Protein AF-A0A1F9LA03-F1 (afdb_monomer)

Nearest PDB structures (foldseek):
  3f7n-assembly2_B  TM=8.886E-01  e=5.792E-11  Escherichia coli K-12
  3ffx-assembly2_B  TM=8.625E-01  e=1.103E-10  Escherichia coli K-12
  3olw-assembly2_B  TM=8.900E-01  e=3.293E-10  Escherichia coli K-12
  2fmk-assembly1_A  TM=8.633E-01  e=2.715E-10  Salmonella enterica subsp. enterica serovar Typhimurium str. LT2
  8wiw-assembly1_h  TM=8.864E-01  e=5.878E-10  Salmonella enterica subsp. enterica serovar Typhimurium str. LT2

Foldseek 3Di:
DDDAAEEEEAAQDPVVVVLQCLLQVPPVRYDYDYDQALVVVVVCCVPVVGQEYEAEQDGPPHGRLNSLCCVCPVVVDPRHAYEYEYQDPDPVVVVSSVVSPHQYYHHPPDDSPCVVVVRVVSSVVSVVVD

Solvent-accessible surface area (backbone atoms only — not comparable to full-atom values): 7096 Å² total; per-residue (Å²): 130,80,83,54,49,30,36,36,36,27,48,57,54,67,69,60,47,51,46,49,50,64,29,54,58,55,68,78,57,33,44,79,47,83,30,51,25,24,62,55,39,56,54,45,44,73,76,66,60,38,54,29,37,41,31,25,44,86,34,61,101,35,29,27,60,62,34,50,48,41,41,42,69,71,68,56,56,79,81,56,34,36,28,41,42,30,72,80,78,54,64,66,60,54,50,54,48,48,76,65,66,46,57,44,76,43,60,54,88,70,56,42,91,51,44,46,62,53,53,53,48,31,44,57,53,52,69,72,76,109

Mean predicted aligned error: 2.99 Å

Structure (mmCIF, N/CA/C/O backbone):
data_AF-A0A1F9LA03-F1
#
_entry.id   AF-A0A1F9LA03-F1
#
loop_
_atom_site.group_PDB
_atom_site.id
_atom_site.type_symbol
_atom_site.label_atom_id
_atom_site.label_alt_id
_atom_site.label_comp_id
_atom_site.label_asym_id
_atom_site.label_entity_id
_atom_site.label_seq_id
_atom_site.pdbx_PDB_ins_code
_atom_site.Cartn_x
_atom_site.Cartn_y
_atom_site.Cartn_z
_atom_site.occupancy
_atom_site.B_iso_or_equiv
_atom_site.auth_seq_id
_atom_site.auth_comp_id
_atom_site.auth_asym_id
_atom_site.auth_atom_id
_atom_site.pdbx_PDB_model_num
ATOM 1 N N . MET A 1 1 ? -23.640 9.983 11.490 1.00 47.69 1 MET A N 1
ATOM 2 C CA . MET A 1 1 ? -23.107 9.283 10.301 1.00 47.69 1 MET A CA 1
ATOM 3 C C . MET A 1 1 ? -21.705 8.834 10.665 1.00 47.69 1 MET A C 1
ATOM 5 O O . MET A 1 1 ? -21.000 9.634 11.266 1.00 47.69 1 MET A O 1
ATOM 9 N N . ALA A 1 2 ? -21.349 7.568 10.444 1.00 65.50 2 ALA A N 1
ATOM 10 C CA . ALA A 1 2 ? -19.975 7.122 10.679 1.00 65.50 2 ALA A CA 1
ATOM 11 C C . ALA A 1 2 ? -19.039 7.832 9.687 1.00 65.50 2 ALA A C 1
ATOM 13 O O . ALA A 1 2 ? -19.449 8.112 8.560 1.00 65.50 2 ALA A O 1
ATOM 14 N N . GLU A 1 3 ? -17.827 8.174 10.116 1.00 84.81 3 GLU A N 1
ATOM 15 C CA . GLU A 1 3 ? -16.830 8.789 9.238 1.00 84.81 3 GLU A CA 1
ATOM 16 C C . GLU A 1 3 ? -16.365 7.768 8.185 1.00 84.81 3 GLU A C 1
ATOM 18 O O . GLU A 1 3 ? -16.170 6.591 8.505 1.00 84.81 3 GLU A O 1
ATOM 23 N N . LYS A 1 4 ? -16.250 8.202 6.923 1.00 94.50 4 LYS A N 1
ATOM 24 C CA . LYS A 1 4 ? -15.799 7.344 5.818 1.00 94.50 4 LYS A CA 1
ATOM 25 C C . LYS A 1 4 ? -14.325 7.018 5.993 1.00 94.50 4 LYS A C 1
ATOM 27 O O . LYS A 1 4 ? -13.544 7.884 6.374 1.00 94.50 4 LYS A O 1
ATOM 32 N N . LEU A 1 5 ? -13.939 5.801 5.632 1.00 96.62 5 LEU A N 1
ATOM 33 C CA . LEU A 1 5 ? -12.542 5.394 5.661 1.00 96.62 5 LEU A CA 1
ATOM 34 C C . LEU A 1 5 ? -11.817 5.956 4.434 1.00 96.62 5 LEU A C 1
ATOM 36 O O . LEU A 1 5 ? -12.178 5.638 3.295 1.00 96.62 5 LEU A O 1
ATOM 40 N N . LYS 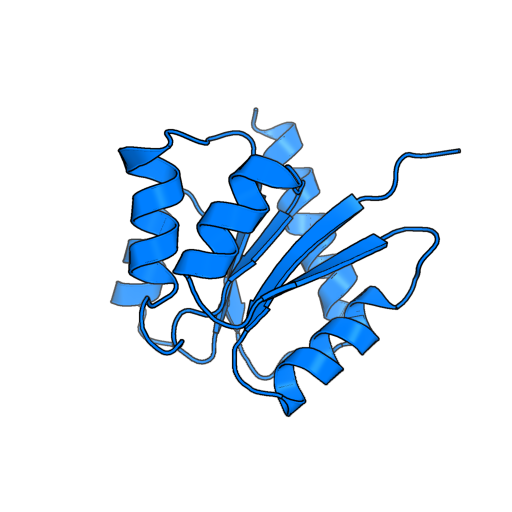A 1 6 ? -10.793 6.781 4.661 1.00 98.06 6 LYS A N 1
ATOM 41 C CA . LYS A 1 6 ? -10.003 7.406 3.597 1.00 98.06 6 LYS A CA 1
ATOM 42 C C . LYS A 1 6 ? -8.902 6.468 3.127 1.00 98.06 6 LYS A C 1
ATOM 44 O O . LYS A 1 6 ? -8.001 6.114 3.890 1.00 98.06 6 LYS A O 1
ATOM 49 N N . ILE A 1 7 ? -8.956 6.083 1.856 1.00 98.38 7 ILE A N 1
ATOM 50 C CA . ILE A 1 7 ? -8.011 5.150 1.242 1.00 98.38 7 ILE A CA 1
ATOM 51 C C . ILE A 1 7 ? -7.238 5.860 0.131 1.00 98.38 7 ILE A C 1
ATOM 53 O O . ILE A 1 7 ? -7.793 6.233 -0.903 1.00 98.38 7 ILE A O 1
ATOM 57 N N . LEU A 1 8 ? -5.937 6.040 0.341 1.00 98.62 8 LEU A N 1
ATOM 58 C CA . LEU A 1 8 ? -5.009 6.495 -0.688 1.00 98.62 8 LEU A CA 1
ATOM 59 C C . LEU A 1 8 ? -4.488 5.276 -1.446 1.00 98.62 8 LEU A C 1
ATOM 61 O O . LEU A 1 8 ? -3.986 4.339 -0.834 1.00 98.62 8 LEU A O 1
ATOM 65 N N . ILE A 1 9 ? -4.602 5.289 -2.768 1.00 98.44 9 ILE A N 1
ATOM 66 C CA . ILE A 1 9 ? -4.208 4.187 -3.645 1.00 98.44 9 ILE A CA 1
ATOM 67 C C . ILE A 1 9 ? -3.108 4.698 -4.570 1.00 98.44 9 ILE A C 1
ATOM 69 O O . ILE A 1 9 ? -3.357 5.589 -5.382 1.00 98.44 9 ILE A O 1
ATOM 73 N N . ALA A 1 10 ? -1.903 4.157 -4.418 1.00 97.88 10 ALA A N 1
ATOM 74 C CA . ALA A 1 10 ? -0.748 4.459 -5.253 1.00 97.88 10 ALA A CA 1
ATOM 75 C C . ALA A 1 10 ? -0.517 3.304 -6.233 1.00 97.88 10 ALA A C 1
ATOM 77 O O . ALA A 1 10 ? -0.101 2.219 -5.827 1.00 97.88 10 ALA A O 1
ATOM 78 N N . GLU A 1 11 ? -0.877 3.542 -7.492 1.00 96.69 11 GLU A N 1
ATOM 79 C CA . GLU A 1 11 ? -0.908 2.560 -8.575 1.00 96.69 11 GLU A CA 1
ATOM 80 C C . GLU A 1 11 ? -0.797 3.297 -9.914 1.00 96.69 11 GLU A C 1
ATOM 82 O O . GLU A 1 11 ? -1.620 4.172 -10.191 1.00 96.69 11 GLU A O 1
ATOM 87 N N . ASP A 1 12 ? 0.169 2.946 -10.761 1.00 95.44 12 ASP A N 1
ATOM 88 C CA . ASP A 1 12 ? 0.342 3.550 -12.088 1.00 95.44 12 ASP A CA 1
ATOM 89 C C . ASP A 1 12 ? -0.439 2.819 -13.189 1.00 95.44 12 ASP A C 1
ATOM 91 O O . ASP A 1 12 ? -0.866 3.442 -14.166 1.00 95.44 12 ASP A O 1
ATOM 95 N N . GLU A 1 13 ? -0.685 1.518 -13.026 1.00 95.62 13 GLU A N 1
ATOM 96 C CA . GLU A 1 13 ? -1.317 0.693 -14.050 1.00 95.62 13 GLU A CA 1
ATOM 97 C C . GLU A 1 13 ? -2.841 0.918 -14.100 1.00 95.62 13 GLU A C 1
ATOM 99 O O . 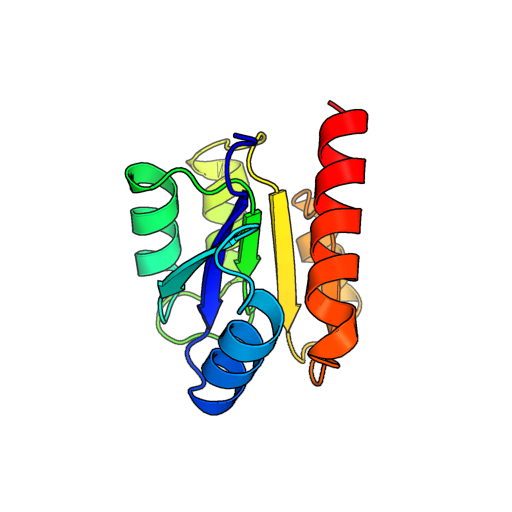GLU A 1 13 ? -3.585 0.704 -13.137 1.00 95.62 13 GLU A O 1
ATOM 104 N N . ALA A 1 14 ? -3.333 1.378 -15.254 1.00 94.06 14 ALA A N 1
ATOM 105 C CA . ALA A 1 14 ? -4.707 1.851 -15.417 1.00 94.06 14 ALA A CA 1
ATOM 106 C C . ALA A 1 14 ? -5.772 0.775 -15.142 1.00 94.06 14 ALA A C 1
ATOM 108 O O . ALA A 1 14 ? -6.804 1.084 -14.537 1.00 94.06 14 ALA A O 1
ATOM 109 N N . VAL A 1 15 ? -5.542 -0.475 -15.554 1.00 94.75 15 VAL A N 1
ATOM 110 C CA . VAL A 1 15 ? -6.478 -1.585 -15.330 1.00 94.75 15 VAL A CA 1
ATOM 111 C C . VAL A 1 15 ? -6.584 -1.881 -13.836 1.00 94.75 15 VAL A C 1
ATOM 113 O O . VAL A 1 15 ? -7.685 -1.978 -13.293 1.00 94.75 15 VAL A O 1
ATOM 116 N N . THR A 1 16 ? -5.461 -1.942 -13.129 1.00 95.00 16 THR A N 1
ATOM 117 C CA . THR A 1 16 ? -5.418 -2.200 -11.690 1.00 95.00 16 THR A CA 1
ATOM 118 C C . THR A 1 16 ? -6.070 -1.065 -10.900 1.00 95.00 16 THR A C 1
ATOM 120 O O . THR A 1 16 ? -6.844 -1.329 -9.975 1.00 95.00 16 THR A O 1
ATOM 123 N N . ARG A 1 17 ? -5.879 0.196 -11.311 1.00 94.69 17 ARG A N 1
ATOM 124 C CA . ARG A 1 17 ? -6.609 1.344 -10.742 1.00 94.69 17 ARG A CA 1
ATOM 125 C C . ARG A 1 17 ? -8.123 1.184 -10.859 1.00 94.69 17 ARG A C 1
ATOM 127 O O . ARG A 1 17 ? -8.835 1.435 -9.886 1.00 94.69 17 ARG A O 1
ATOM 134 N N . GLN A 1 18 ? -8.622 0.742 -12.014 1.00 95.69 18 GLN A N 1
ATOM 135 C CA . GLN A 1 18 ? -10.053 0.480 -12.200 1.00 95.69 18 GLN A CA 1
ATOM 136 C C . GLN A 1 18 ? -10.542 -0.647 -11.284 1.00 95.69 18 GLN A C 1
ATOM 138 O O . GLN A 1 18 ? -11.602 -0.526 -10.670 1.00 95.69 18 GLN A O 1
ATOM 143 N N . LEU A 1 19 ? -9.761 -1.720 -11.124 1.00 96.75 19 LEU A N 1
ATOM 144 C CA . LEU A 1 19 ? -10.099 -2.806 -10.199 1.00 96.75 19 LEU A CA 1
ATOM 145 C C . LEU A 1 19 ? -10.180 -2.320 -8.748 1.00 96.75 19 LEU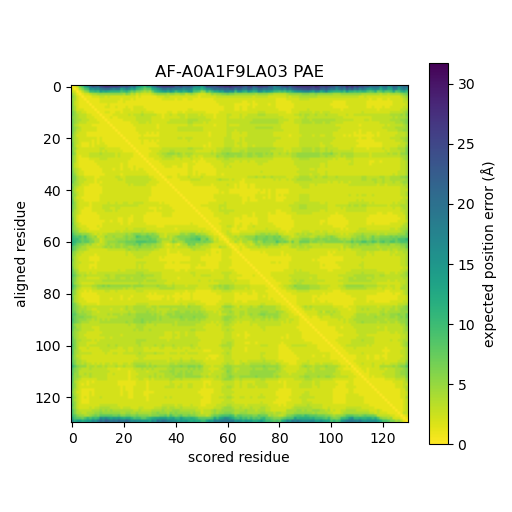 A C 1
ATOM 147 O O . LEU A 1 19 ? -11.094 -2.715 -8.021 1.00 96.75 19 LEU A O 1
ATOM 151 N N . PHE A 1 20 ? -9.277 -1.433 -8.330 1.00 97.06 20 PHE A N 1
ATOM 152 C CA . PHE A 1 20 ? -9.353 -0.793 -7.020 1.00 97.06 20 PHE A CA 1
ATOM 153 C C . PHE A 1 20 ? -10.608 0.071 -6.863 1.00 97.06 20 PHE A C 1
ATOM 155 O O . PHE A 1 20 ? -11.296 -0.043 -5.850 1.00 97.06 20 PHE A O 1
ATOM 162 N N . GLN A 1 21 ? -10.957 0.882 -7.864 1.00 96.06 21 GLN A N 1
ATOM 163 C CA . GLN A 1 21 ? -12.189 1.678 -7.834 1.00 96.06 21 GLN A CA 1
ATOM 164 C C . GLN A 1 21 ? -13.437 0.796 -7.704 1.00 96.06 21 GLN A C 1
ATOM 166 O O . GLN A 1 21 ? -14.323 1.108 -6.915 1.00 96.06 21 GLN A O 1
ATOM 171 N N . ILE A 1 22 ? -13.483 -0.340 -8.407 1.00 97.38 22 ILE A N 1
ATOM 172 C CA . ILE A 1 22 ? -14.576 -1.317 -8.285 1.00 97.38 22 ILE A CA 1
ATOM 173 C C . ILE A 1 22 ? -14.604 -1.936 -6.880 1.00 97.38 22 ILE A C 1
ATOM 175 O O . ILE A 1 22 ? -15.677 -2.124 -6.305 1.00 97.38 22 ILE A O 1
ATOM 179 N N . ALA A 1 23 ? -13.443 -2.263 -6.312 1.00 97.62 23 ALA A N 1
ATOM 180 C CA . ALA A 1 23 ? -13.361 -2.846 -4.975 1.00 97.62 23 ALA A CA 1
ATOM 181 C C . ALA A 1 23 ? -13.851 -1.890 -3.874 1.00 97.62 23 ALA A C 1
ATOM 183 O O . ALA A 1 23 ? -14.454 -2.346 -2.906 1.00 97.62 23 ALA A O 1
ATOM 184 N N . PHE A 1 24 ? -13.625 -0.584 -4.031 1.00 97.44 24 PHE A N 1
ATOM 185 C CA . PHE A 1 24 ? -13.964 0.455 -3.049 1.00 97.44 24 PHE A CA 1
ATOM 186 C C . PHE A 1 24 ? -15.092 1.388 -3.519 1.00 97.44 24 PHE A C 1
ATOM 188 O O . PHE A 1 24 ? -15.139 2.552 -3.136 1.00 97.44 24 PHE A O 1
ATOM 195 N N . GLN A 1 25 ? -16.011 0.878 -4.343 1.00 96.56 25 GLN A N 1
ATOM 196 C CA . GLN A 1 25 ? -17.087 1.669 -4.956 1.00 96.56 25 GLN A CA 1
ATOM 197 C C . GLN A 1 25 ? -18.172 2.146 -3.973 1.00 96.56 25 GLN A C 1
ATOM 199 O O . GLN A 1 25 ? -18.965 3.022 -4.317 1.00 96.56 25 GLN A O 1
ATOM 204 N N . ASP A 1 26 ? -18.239 1.562 -2.772 1.00 95.81 26 ASP A N 1
ATOM 205 C CA . ASP A 1 26 ? -19.198 1.962 -1.742 1.00 95.81 26 ASP A CA 1
ATOM 206 C C . ASP A 1 26 ? -18.802 3.320 -1.146 1.00 95.81 26 ASP A C 1
ATOM 208 O O . ASP A 1 26 ? -18.025 3.417 -0.193 1.00 95.81 26 ASP A O 1
ATOM 212 N N . GLY A 1 27 ? -19.351 4.378 -1.740 1.00 93.44 27 GLY A N 1
ATOM 213 C CA . GLY A 1 27 ? -19.099 5.755 -1.342 1.00 93.44 27 GLY A CA 1
ATOM 214 C C . GLY A 1 27 ? -19.712 6.149 0.001 1.00 93.44 27 GLY A C 1
ATOM 215 O O . GLY A 1 27 ? -19.437 7.258 0.456 1.00 93.44 27 GLY A O 1
ATOM 216 N N . GLU A 1 28 ? -20.529 5.311 0.646 1.00 94.44 28 GLU A N 1
ATOM 217 C CA . GLU A 1 28 ? -20.976 5.547 2.026 1.00 94.44 28 GLU A CA 1
ATOM 218 C C . GLU A 1 28 ? -19.925 5.081 3.039 1.00 94.44 28 GLU A C 1
ATOM 220 O O . GLU A 1 28 ? -19.833 5.652 4.126 1.00 94.44 28 GLU A O 1
ATOM 225 N N . LEU A 1 29 ? -19.102 4.094 2.669 1.00 95.81 29 LEU A N 1
ATOM 226 C CA . LEU A 1 29 ? -18.054 3.525 3.519 1.00 95.81 29 LEU A CA 1
ATOM 227 C C . LEU A 1 29 ? -16.659 4.079 3.224 1.00 95.81 29 LEU A C 1
ATOM 229 O O . LEU A 1 29 ? -15.849 4.205 4.146 1.00 95.81 29 LEU A O 1
ATOM 233 N N . PHE A 1 30 ? -16.368 4.388 1.961 1.00 97.69 30 PHE A N 1
ATOM 234 C CA . PHE A 1 30 ? -15.023 4.720 1.503 1.00 97.69 30 PHE A CA 1
ATOM 235 C C . PHE A 1 30 ? -14.966 6.089 0.831 1.00 97.69 30 PHE A C 1
ATOM 237 O O . PHE A 1 30 ? -15.843 6.484 0.064 1.00 97.69 30 PHE A O 1
ATOM 244 N N . GLU A 1 31 ? -13.875 6.800 1.088 1.00 97.75 31 GLU A N 1
ATOM 245 C CA . GLU A 1 31 ? -13.430 7.926 0.275 1.00 97.75 31 GLU A CA 1
ATOM 246 C C . GLU A 1 31 ? -12.069 7.534 -0.302 1.00 97.75 31 GLU A C 1
ATOM 248 O O . GLU A 1 31 ? -11.151 7.221 0.453 1.00 97.75 31 GLU A O 1
ATOM 253 N N . THR A 1 32 ? -11.929 7.483 -1.628 1.00 97.81 32 THR A N 1
ATOM 254 C CA . THR A 1 32 ? -10.690 7.016 -2.269 1.00 97.81 32 THR A CA 1
ATOM 255 C C . THR A 1 32 ? -9.989 8.129 -3.028 1.00 97.81 32 THR A C 1
ATOM 257 O O . THR A 1 32 ? -10.633 8.857 -3.786 1.00 97.81 32 THR A O 1
ATOM 260 N N . LYS A 1 33 ? -8.661 8.188 -2.929 1.00 98.19 33 LYS A N 1
ATOM 261 C CA . LYS A 1 33 ? -7.815 9.049 -3.762 1.00 98.19 33 LYS A CA 1
ATOM 262 C C . LYS A 1 33 ? -6.784 8.199 -4.491 1.00 98.19 33 LYS A C 1
ATOM 264 O O . LYS A 1 33 ? -6.115 7.393 -3.857 1.00 98.19 33 LYS A O 1
ATOM 269 N N . LEU A 1 34 ? -6.655 8.379 -5.805 1.00 98.00 34 LEU A N 1
ATOM 270 C CA . LEU A 1 34 ? -5.673 7.662 -6.621 1.00 98.00 34 LEU A CA 1
ATOM 271 C C . LEU A 1 34 ? -4.504 8.576 -6.988 1.00 98.00 34 LEU A C 1
ATOM 273 O O . LEU A 1 34 ? -4.715 9.735 -7.345 1.00 98.00 34 LEU A O 1
ATOM 277 N N . VAL A 1 35 ? -3.297 8.027 -6.930 1.00 97.50 35 VAL A N 1
ATOM 278 C CA . VAL A 1 35 ? -2.040 8.643 -7.368 1.00 97.50 35 VAL A CA 1
ATOM 279 C C . VAL A 1 35 ? -1.226 7.617 -8.152 1.00 97.50 35 VAL A C 1
ATOM 281 O O . VAL A 1 35 ? -1.425 6.418 -7.972 1.00 97.50 35 VAL A O 1
ATOM 284 N N . ASN A 1 36 ? -0.324 8.079 -9.017 1.00 95.56 36 ASN A N 1
ATOM 285 C CA . ASN A 1 36 ? 0.357 7.202 -9.978 1.00 95.56 36 ASN A CA 1
ATOM 286 C C . ASN A 1 36 ? 1.812 6.878 -9.606 1.00 95.56 36 ASN A C 1
ATOM 288 O O . ASN A 1 36 ? 2.483 6.178 -10.351 1.00 95.56 36 ASN A O 1
ATOM 292 N N . ASP A 1 37 ? 2.338 7.433 -8.517 1.00 94.88 37 ASP A N 1
ATOM 293 C CA . ASP A 1 37 ? 3.714 7.190 -8.091 1.00 94.88 37 ASP A CA 1
ATOM 294 C C . ASP A 1 37 ? 3.897 7.473 -6.595 1.00 94.88 37 ASP A C 1
ATOM 296 O O . ASP A 1 37 ? 3.012 8.000 -5.903 1.00 94.88 37 ASP A O 1
ATOM 300 N N . GLY A 1 38 ? 5.082 7.120 -6.103 1.00 95.69 38 GLY A N 1
ATOM 301 C CA . GLY A 1 38 ? 5.472 7.301 -4.718 1.00 95.69 38 GLY A CA 1
ATOM 302 C C . GLY A 1 38 ? 5.560 8.753 -4.249 1.00 95.69 38 GLY A C 1
ATOM 303 O O . GLY A 1 38 ? 5.238 9.039 -3.096 1.00 95.69 38 GLY A O 1
ATOM 304 N N . GLU A 1 39 ? 5.960 9.692 -5.106 1.00 96.69 39 GLU A N 1
ATOM 305 C CA . GLU A 1 39 ? 6.102 11.103 -4.728 1.00 96.69 39 GLU A CA 1
ATOM 306 C C . GLU A 1 39 ? 4.731 11.741 -4.502 1.00 96.69 39 GLU A C 1
ATOM 308 O O . GLU A 1 39 ? 4.482 12.367 -3.465 1.00 96.69 39 GLU A O 1
ATOM 313 N N . GLN A 1 40 ? 3.802 11.503 -5.428 1.00 97.50 40 GLN A N 1
ATOM 314 C CA . GLN A 1 40 ? 2.410 11.916 -5.297 1.00 97.50 40 GLN A CA 1
ATOM 315 C C . GLN A 1 40 ? 1.754 11.275 -4.072 1.00 97.50 40 GLN A C 1
ATOM 317 O O . GLN A 1 40 ? 0.978 11.939 -3.378 1.00 97.50 40 GLN A O 1
ATOM 322 N N . ALA A 1 41 ? 2.091 10.020 -3.756 1.00 97.88 41 ALA A N 1
ATOM 323 C CA . ALA A 1 41 ? 1.608 9.360 -2.548 1.00 97.88 41 ALA A CA 1
ATOM 324 C C . ALA A 1 41 ? 2.095 10.056 -1.270 1.00 97.88 41 ALA A C 1
ATOM 326 O O . ALA A 1 41 ? 1.295 10.285 -0.364 1.00 97.88 41 ALA A O 1
ATOM 327 N N . LEU A 1 42 ? 3.365 10.466 -1.198 1.00 98.06 42 LEU A N 1
ATOM 328 C CA . LEU A 1 42 ? 3.898 11.207 -0.047 1.00 98.06 42 LEU A CA 1
ATOM 329 C C . LEU A 1 42 ? 3.245 12.584 0.116 1.00 98.06 42 LEU A C 1
ATOM 331 O O . LEU A 1 42 ? 2.951 13.001 1.241 1.00 98.06 42 LEU A O 1
ATOM 335 N N . VAL A 1 43 ? 3.002 13.292 -0.989 1.00 97.88 43 VAL A N 1
ATOM 336 C CA . VAL A 1 43 ? 2.295 14.582 -0.971 1.00 97.88 43 VAL A CA 1
ATOM 337 C C . VAL A 1 43 ? 0.855 14.392 -0.491 1.00 97.88 43 VAL A C 1
ATOM 339 O O . VAL A 1 43 ? 0.410 15.085 0.427 1.00 97.88 43 VAL A O 1
ATOM 342 N N . ALA A 1 44 ? 0.139 13.422 -1.064 1.00 98.12 44 ALA A N 1
ATOM 343 C CA . ALA A 1 44 ? -1.244 13.133 -0.709 1.00 98.12 44 ALA A CA 1
ATOM 344 C C . ALA A 1 44 ? -1.382 12.652 0.741 1.00 98.12 44 ALA A C 1
ATOM 346 O O . ALA A 1 44 ? -2.308 13.085 1.422 1.00 98.12 44 ALA A O 1
ATOM 347 N N . LEU A 1 45 ? -0.450 11.834 1.238 1.00 98.12 45 LEU A N 1
ATOM 348 C CA . LEU A 1 45 ? -0.414 11.391 2.632 1.00 98.12 45 LEU A CA 1
ATOM 349 C C . LEU A 1 45 ? -0.407 12.586 3.593 1.00 98.12 45 LEU A C 1
ATOM 351 O O . LEU A 1 45 ? -1.226 12.653 4.505 1.00 98.12 45 LEU A O 1
ATOM 355 N N . LYS A 1 46 ? 0.474 13.566 3.355 1.00 96.44 46 LYS A N 1
ATOM 356 C CA . LYS A 1 46 ? 0.591 14.757 4.212 1.00 96.44 46 LYS A CA 1
ATOM 357 C C . LYS A 1 46 ? -0.634 15.665 4.148 1.00 96.44 46 LYS A C 1
ATOM 359 O O . LYS A 1 46 ? -1.037 16.213 5.170 1.00 96.44 46 LYS A O 1
ATOM 364 N N . GLN A 1 47 ? -1.187 15.865 2.953 1.00 96.94 47 GLN A N 1
ATOM 365 C CA . GLN A 1 47 ? -2.254 16.844 2.726 1.00 96.94 47 GLN A CA 1
ATOM 366 C C . GLN A 1 47 ? -3.651 16.303 3.033 1.00 96.94 47 GLN A C 1
ATOM 368 O O . GLN A 1 47 ? -4.497 17.042 3.523 1.00 96.94 47 GLN A O 1
ATOM 373 N N . TRP A 1 48 ? -3.908 15.037 2.706 1.00 97.50 48 TRP A N 1
ATOM 374 C CA . TRP A 1 48 ? -5.240 14.432 2.784 1.00 97.50 48 TRP A CA 1
ATOM 375 C C . TRP A 1 48 ? -5.409 13.504 3.994 1.00 97.50 48 TRP A C 1
ATOM 377 O O . TRP A 1 48 ? -6.544 13.197 4.348 1.00 97.50 48 TRP A O 1
ATOM 387 N N . GLN A 1 49 ? -4.301 13.122 4.649 1.00 96.56 49 GLN A N 1
ATOM 388 C CA . GLN A 1 49 ? -4.270 12.323 5.883 1.00 96.56 49 GLN A CA 1
ATOM 389 C C . GLN A 1 49 ? -5.164 11.070 5.801 1.00 96.56 49 GLN A C 1
ATOM 391 O O . GLN A 1 49 ? -6.140 10.956 6.542 1.00 96.56 49 GLN A O 1
ATOM 396 N N . PRO A 1 50 ? -4.879 10.150 4.861 1.00 98.00 50 PRO A N 1
ATOM 397 C CA . PRO A 1 50 ? -5.640 8.916 4.717 1.00 98.00 50 PRO A CA 1
ATOM 398 C C . PRO A 1 50 ? -5.512 8.005 5.943 1.00 98.00 50 PRO A C 1
ATOM 400 O O . PRO A 1 50 ? -4.464 7.943 6.582 1.00 98.00 50 PRO A O 1
ATOM 403 N N . ASP A 1 51 ? -6.544 7.202 6.199 1.00 97.94 51 ASP A N 1
ATOM 404 C CA . ASP A 1 51 ? -6.496 6.127 7.194 1.00 97.94 51 ASP A CA 1
ATOM 405 C C . ASP A 1 51 ? -5.659 4.939 6.708 1.00 97.94 51 ASP A C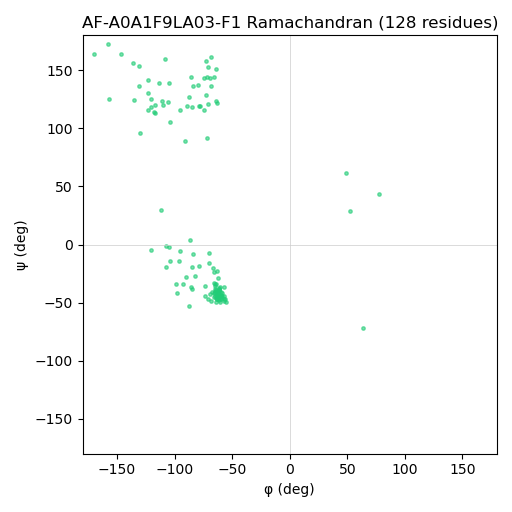 1
ATOM 407 O O . ASP A 1 51 ? -4.983 4.255 7.492 1.00 97.94 51 ASP A O 1
ATOM 411 N N . ILE A 1 52 ? -5.742 4.679 5.398 1.00 98.50 52 ILE A N 1
ATOM 412 C CA . ILE A 1 52 ? -5.108 3.555 4.718 1.00 98.50 52 ILE A CA 1
ATOM 413 C C . ILE A 1 52 ? -4.367 4.040 3.476 1.00 98.50 52 ILE A C 1
ATOM 415 O O . ILE A 1 52 ? -4.910 4.780 2.660 1.00 98.50 52 ILE A O 1
ATOM 419 N N . VAL A 1 53 ? -3.156 3.528 3.284 1.00 98.50 53 VAL A N 1
ATOM 420 C CA . VAL A 1 53 ? -2.426 3.583 2.020 1.00 98.50 53 VAL A CA 1
ATOM 421 C C . VAL A 1 53 ? -2.353 2.174 1.437 1.00 98.50 53 VAL A C 1
ATOM 423 O O . VAL A 1 53 ? -1.793 1.274 2.065 1.00 98.50 53 VAL A O 1
ATOM 426 N N . LEU A 1 54 ? -2.905 1.990 0.239 1.00 98.12 54 LEU A N 1
ATOM 427 C CA . LEU A 1 54 ? -2.659 0.838 -0.623 1.00 98.12 54 LEU A CA 1
ATOM 428 C C . LEU A 1 54 ? -1.566 1.208 -1.617 1.00 98.12 54 LEU A C 1
ATOM 430 O O . LEU A 1 54 ? -1.743 2.123 -2.416 1.00 98.12 54 LEU A O 1
ATOM 434 N N . MET A 1 55 ? -0.433 0.525 -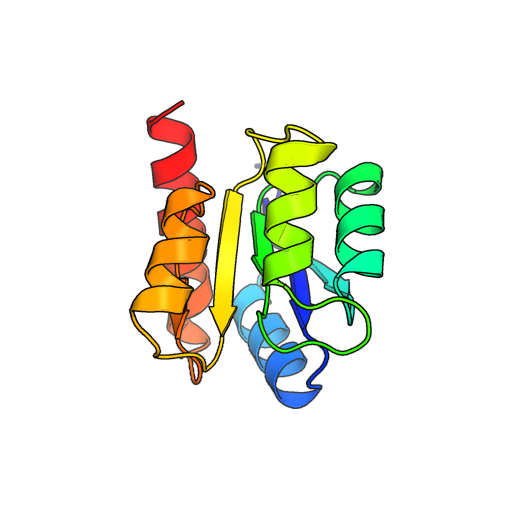1.524 1.00 98.00 55 MET A N 1
ATOM 435 C CA . MET A 1 55 ? 0.79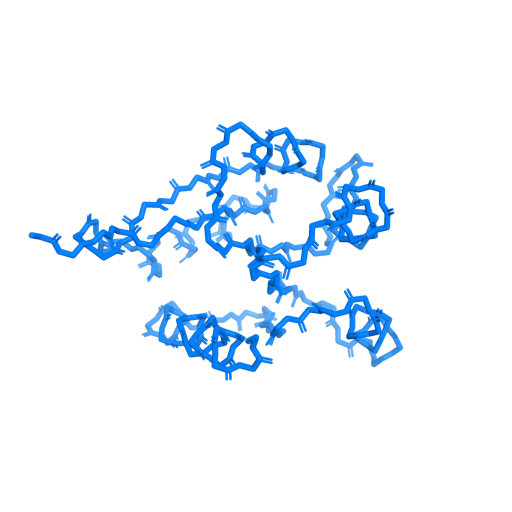3 0.892 -2.227 1.00 98.00 55 MET A CA 1
ATOM 436 C C . MET A 1 55 ? 1.238 -0.245 -3.141 1.00 98.00 55 MET A C 1
ATOM 438 O O . MET A 1 55 ? 1.567 -1.323 -2.634 1.00 98.00 55 MET A O 1
ATOM 442 N N . ASP A 1 56 ? 1.304 -0.018 -4.453 1.00 96.94 56 ASP A N 1
ATOM 443 C CA . ASP A 1 56 ? 2.095 -0.904 -5.306 1.00 96.94 56 ASP A CA 1
ATOM 444 C C . ASP A 1 56 ? 3.591 -0.679 -5.070 1.00 96.94 56 ASP A C 1
ATOM 446 O O . ASP A 1 56 ? 4.048 0.431 -4.819 1.00 96.94 56 ASP A O 1
ATOM 450 N N . ILE A 1 57 ? 4.370 -1.755 -5.134 1.00 94.12 57 ILE A N 1
ATOM 451 C CA . ILE A 1 57 ? 5.830 -1.697 -5.121 1.00 94.12 57 ILE A CA 1
ATOM 452 C C . ILE A 1 57 ? 6.337 -1.192 -6.470 1.00 94.12 57 ILE A C 1
ATOM 454 O O . ILE A 1 57 ? 7.224 -0.342 -6.497 1.00 94.12 57 ILE A O 1
ATOM 458 N N . MET A 1 58 ? 5.787 -1.698 -7.571 1.00 90.94 58 MET A N 1
ATOM 459 C CA . MET A 1 58 ? 6.310 -1.456 -8.912 1.00 90.94 58 MET A CA 1
ATOM 460 C C . MET A 1 58 ? 5.648 -0.218 -9.516 1.00 90.94 58 MET A C 1
ATOM 462 O O . MET A 1 58 ? 4.634 -0.338 -10.177 1.00 90.94 58 MET A O 1
ATOM 466 N N . MET A 1 59 ? 6.230 0.960 -9.285 1.00 92.06 59 MET A N 1
ATOM 467 C CA . MET A 1 59 ? 5.757 2.235 -9.844 1.00 92.06 59 MET A CA 1
ATOM 468 C C . MET A 1 59 ? 6.917 3.024 -10.477 1.00 92.06 59 MET A C 1
ATOM 470 O O . MET A 1 59 ? 8.068 2.865 -10.045 1.00 92.06 59 MET A O 1
ATOM 474 N N . PRO A 1 60 ? 6.651 3.894 -11.470 1.00 81.88 60 PRO A N 1
ATOM 475 C CA . PRO A 1 60 ? 7.654 4.773 -12.060 1.00 81.88 60 PRO A CA 1
ATOM 476 C C . PRO A 1 60 ? 8.124 5.852 -11.074 1.00 81.88 60 PRO A C 1
ATOM 478 O O . PRO A 1 60 ? 7.445 6.172 -10.100 1.00 81.88 60 PRO A O 1
ATOM 481 N N . HIS A 1 61 ? 9.281 6.453 -11.369 1.00 86.94 61 HIS A N 1
ATOM 482 C CA . HIS A 1 61 ? 9.924 7.530 -10.596 1.00 86.94 61 HIS A CA 1
ATOM 483 C C . HIS A 1 61 ? 10.353 7.122 -9.179 1.00 86.94 61 HIS A C 1
ATOM 485 O O . HIS A 1 61 ? 11.543 6.934 -8.930 1.00 86.94 61 HIS A O 1
ATOM 491 N N . MET A 1 62 ? 9.393 6.938 -8.271 1.00 90.38 62 MET A N 1
ATOM 492 C CA . MET A 1 62 ? 9.607 6.443 -6.917 1.00 90.38 62 MET A CA 1
ATOM 493 C C . MET A 1 62 ? 8.758 5.195 -6.690 1.00 90.38 62 MET A C 1
ATOM 495 O O . MET A 1 62 ? 7.528 5.251 -6.674 1.00 90.38 62 MET A O 1
ATOM 499 N N . ASN A 1 63 ? 9.444 4.076 -6.466 1.00 92.81 63 ASN A N 1
ATOM 500 C CA . ASN A 1 63 ? 8.816 2.794 -6.183 1.00 92.81 63 ASN A CA 1
ATOM 501 C C . ASN A 1 63 ? 8.207 2.754 -4.768 1.00 92.81 63 ASN A C 1
ATOM 503 O O . ASN A 1 63 ? 8.635 3.476 -3.860 1.00 92.81 63 ASN A O 1
ATOM 507 N N . GLY A 1 64 ? 7.241 1.859 -4.552 1.00 93.94 64 GLY A N 1
ATOM 508 C CA . GLY A 1 64 ? 6.507 1.793 -3.288 1.00 93.94 64 GLY A CA 1
ATOM 509 C C . GLY A 1 64 ? 7.350 1.395 -2.081 1.00 93.94 64 GLY A C 1
ATOM 510 O O . GLY A 1 64 ? 7.010 1.752 -0.953 1.00 93.94 64 GLY A O 1
ATOM 511 N N . PHE A 1 65 ? 8.471 0.695 -2.284 1.00 95.38 65 PHE A N 1
ATOM 512 C CA . PHE A 1 65 ? 9.388 0.360 -1.193 1.00 95.38 65 PHE A CA 1
ATOM 513 C C . PHE A 1 65 ? 10.090 1.611 -0.650 1.00 95.38 65 PHE A C 1
ATOM 515 O O . PHE A 1 65 ? 10.070 1.861 0.556 1.00 95.38 65 PHE A O 1
ATOM 522 N N . THR A 1 66 ? 10.638 2.441 -1.539 1.00 96.62 66 THR A N 1
ATOM 523 C CA . THR A 1 66 ? 11.249 3.734 -1.190 1.00 96.62 66 THR A CA 1
ATOM 524 C C . THR A 1 66 ? 10.218 4.665 -0.555 1.00 96.62 66 THR A C 1
ATOM 526 O O . THR A 1 66 ? 10.501 5.341 0.440 1.00 96.62 66 THR A O 1
ATOM 529 N N . THR A 1 67 ? 8.985 4.661 -1.069 1.00 97.69 67 THR A N 1
ATOM 530 C CA . THR A 1 67 ? 7.875 5.412 -0.475 1.00 97.69 67 THR A CA 1
ATOM 531 C C . THR A 1 67 ? 7.581 4.951 0.948 1.00 97.69 67 THR A C 1
ATOM 533 O O . THR A 1 67 ? 7.546 5.777 1.858 1.00 97.69 67 THR A O 1
ATOM 536 N N . LEU A 1 68 ? 7.450 3.642 1.180 1.00 97.88 68 LEU A N 1
ATOM 537 C CA . LEU A 1 68 ? 7.240 3.067 2.510 1.00 97.88 68 LEU A CA 1
ATOM 538 C C . LEU A 1 68 ? 8.377 3.429 3.478 1.00 97.88 68 LEU A C 1
ATOM 540 O O . LEU A 1 68 ? 8.110 3.830 4.613 1.00 97.88 68 LEU A O 1
ATOM 544 N N . GLN A 1 69 ? 9.635 3.333 3.036 1.00 97.44 69 GLN A N 1
ATOM 545 C CA . GLN A 1 69 ? 10.785 3.766 3.834 1.00 97.44 69 GLN A CA 1
ATOM 546 C C . GLN A 1 69 ? 10.660 5.239 4.228 1.00 97.44 69 GLN A C 1
ATOM 548 O O . GLN A 1 69 ? 10.805 5.572 5.403 1.00 97.44 69 GLN A O 1
ATOM 553 N N . THR A 1 70 ? 10.314 6.108 3.280 1.00 97.69 70 THR A N 1
ATOM 554 C CA . THR A 1 70 ? 10.141 7.544 3.533 1.00 97.69 70 THR A CA 1
ATOM 555 C C . THR A 1 70 ? 9.020 7.813 4.542 1.00 97.69 70 THR A C 1
ATOM 557 O O . THR A 1 70 ? 9.212 8.587 5.483 1.00 97.69 70 THR A O 1
ATOM 560 N N . ILE A 1 71 ? 7.873 7.136 4.410 1.00 97.81 71 ILE A N 1
ATOM 561 C CA . ILE A 1 71 ? 6.745 7.242 5.351 1.00 97.81 71 ILE A CA 1
ATOM 562 C C . ILE A 1 71 ? 7.198 6.906 6.779 1.00 97.81 71 ILE A C 1
ATOM 564 O O . ILE A 1 71 ? 6.914 7.644 7.724 1.00 97.81 71 ILE A O 1
ATOM 568 N N . ARG A 1 72 ? 7.937 5.807 6.949 1.00 96.94 72 ARG A N 1
ATOM 569 C CA . ARG A 1 72 ? 8.261 5.263 8.275 1.00 96.94 72 ARG A CA 1
ATOM 570 C C . ARG A 1 72 ? 9.498 5.885 8.910 1.00 96.94 72 ARG A C 1
ATOM 572 O O . ARG A 1 72 ? 9.525 6.086 10.118 1.00 96.94 72 ARG A O 1
ATOM 579 N N . GLN A 1 73 ? 10.516 6.205 8.121 1.00 96.38 73 GLN A N 1
ATOM 580 C CA . GLN A 1 73 ? 11.810 6.657 8.635 1.00 96.38 73 GLN A CA 1
ATOM 581 C C . GLN A 1 73 ? 11.942 8.181 8.606 1.00 96.38 73 GLN A C 1
ATOM 583 O O . GLN A 1 73 ? 12.425 8.775 9.571 1.00 96.38 73 GLN A O 1
ATOM 588 N N . THR A 1 74 ? 11.484 8.822 7.528 1.00 95.50 74 THR A N 1
ATOM 589 C CA . THR A 1 74 ? 11.591 10.277 7.360 1.00 95.50 74 THR A CA 1
ATOM 590 C C . THR A 1 74 ? 10.406 10.994 7.986 1.00 95.50 74 THR A C 1
ATOM 592 O O . THR A 1 74 ? 10.599 11.887 8.806 1.00 95.50 74 THR A O 1
ATOM 595 N N . LEU A 1 75 ? 9.178 10.599 7.630 1.00 95.69 75 LEU A N 1
ATOM 596 C CA . LEU A 1 75 ? 7.969 11.225 8.177 1.00 95.69 75 LEU A CA 1
ATOM 597 C C . LEU A 1 75 ? 7.637 10.719 9.582 1.00 95.69 75 LEU A C 1
ATOM 599 O O . LEU A 1 75 ? 6.895 11.384 10.299 1.00 95.69 75 LEU A O 1
ATOM 603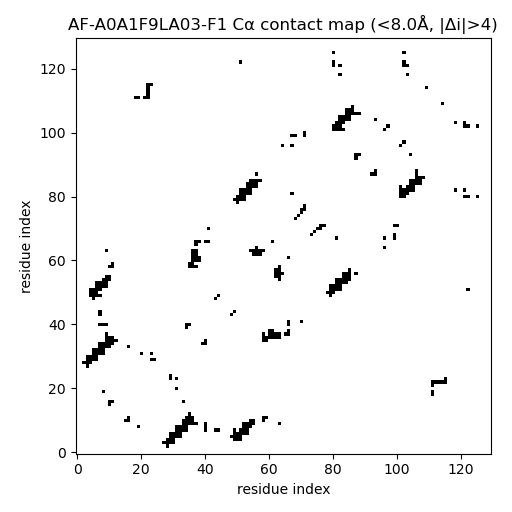 N N . ARG A 1 76 ? 8.201 9.566 9.971 1.00 95.50 76 ARG A N 1
ATOM 604 C CA . ARG A 1 76 ? 7.931 8.884 11.247 1.00 95.50 76 ARG A CA 1
ATOM 605 C C . ARG A 1 76 ? 6.436 8.664 11.490 1.00 95.50 76 ARG A C 1
ATOM 607 O O . ARG A 1 76 ? 5.985 8.613 12.632 1.00 95.50 76 ARG A O 1
ATOM 614 N N . ASP A 1 77 ? 5.673 8.525 10.409 1.00 95.81 77 ASP A N 1
ATOM 615 C CA . ASP A 1 77 ? 4.255 8.220 10.480 1.00 95.81 77 ASP A CA 1
ATOM 616 C C . ASP A 1 77 ? 4.103 6.770 10.935 1.00 95.81 77 ASP A C 1
ATOM 618 O O . ASP A 1 77 ? 4.608 5.845 10.297 1.00 95.81 77 ASP A O 1
ATOM 622 N N . THR A 1 78 ? 3.419 6.580 12.055 1.00 91.00 78 THR A N 1
ATOM 623 C CA . THR A 1 78 ? 3.109 5.270 12.639 1.00 91.00 78 THR A CA 1
ATOM 624 C C . THR A 1 78 ? 1.604 5.040 12.771 1.00 91.00 78 THR A C 1
ATOM 626 O O . THR A 1 78 ? 1.182 3.947 13.145 1.00 91.00 78 THR A O 1
ATOM 629 N N . THR A 1 79 ? 0.784 6.041 12.444 1.00 92.50 79 THR A N 1
ATOM 630 C CA . THR A 1 79 ? -0.671 6.011 12.626 1.00 92.50 79 THR A CA 1
ATOM 631 C C . THR A 1 79 ? -1.384 5.512 11.375 1.00 92.50 79 THR A C 1
ATOM 633 O O . THR A 1 79 ? -2.401 4.815 11.496 1.00 92.50 79 THR A O 1
ATOM 636 N N . THR A 1 80 ? -0.842 5.823 10.195 1.00 96.81 80 THR A N 1
ATOM 637 C CA . THR A 1 80 ? -1.397 5.403 8.907 1.00 96.81 80 THR A CA 1
ATOM 638 C C . THR A 1 80 ? -1.168 3.915 8.672 1.00 96.81 80 THR A C 1
ATOM 640 O O . THR A 1 80 ? -0.038 3.414 8.742 1.00 96.81 80 THR A O 1
ATOM 643 N N . THR A 1 81 ? -2.241 3.200 8.332 1.00 98.19 81 THR A N 1
ATOM 644 C CA . THR A 1 81 ? -2.169 1.792 7.924 1.00 98.19 81 THR A CA 1
ATOM 645 C C . THR A 1 81 ? -1.609 1.712 6.509 1.00 98.19 81 THR A C 1
ATOM 647 O O . THR A 1 81 ? -2.254 2.165 5.573 1.00 98.19 81 THR A O 1
ATOM 650 N N . VAL A 1 82 ? -0.435 1.114 6.328 1.00 98.38 82 VAL A N 1
ATOM 651 C CA . VAL A 1 82 ? 0.149 0.883 5.002 1.00 98.38 82 VAL A CA 1
ATOM 652 C C . VAL A 1 82 ? 0.027 -0.596 4.661 1.00 98.38 82 VAL A C 1
ATOM 654 O O . VAL A 1 82 ? 0.491 -1.464 5.404 1.00 98.38 82 VAL A O 1
ATOM 657 N N . ILE A 1 83 ? -0.620 -0.881 3.537 1.00 98.44 83 ILE A N 1
ATOM 658 C CA . ILE A 1 83 ? -0.811 -2.222 2.990 1.00 98.44 83 ILE A CA 1
ATOM 659 C C . ILE A 1 83 ? -0.169 -2.236 1.607 1.00 98.44 83 ILE A C 1
ATOM 661 O O . ILE A 1 83 ? -0.501 -1.417 0.752 1.00 98.44 83 ILE A O 1
ATOM 665 N N . MET A 1 84 ? 0.742 -3.178 1.381 1.00 98.00 84 MET A N 1
ATOM 666 C CA . MET A 1 84 ? 1.333 -3.357 0.056 1.00 98.00 84 MET A CA 1
ATOM 667 C C . MET A 1 84 ? 0.360 -4.141 -0.818 1.00 98.00 84 MET A C 1
ATOM 669 O O . MET A 1 84 ? -0.217 -5.122 -0.352 1.00 98.00 84 MET A O 1
ATOM 673 N N . ALA A 1 85 ? 0.181 -3.735 -2.068 1.00 96.81 85 ALA A N 1
ATOM 674 C CA . ALA A 1 85 ? -0.629 -4.443 -3.047 1.00 96.81 85 ALA A CA 1
ATOM 675 C C . ALA A 1 85 ? 0.183 -4.606 -4.333 1.00 96.81 85 ALA A C 1
ATOM 677 O O . ALA A 1 85 ? 0.249 -3.678 -5.126 1.00 96.81 85 ALA A O 1
ATOM 678 N N . SER A 1 86 ? 0.836 -5.754 -4.531 1.00 94.25 86 SER A N 1
ATOM 679 C CA . SER A 1 86 ? 1.804 -5.920 -5.624 1.00 94.25 86 SER A CA 1
ATOM 680 C C . SER A 1 86 ? 1.836 -7.338 -6.195 1.00 94.25 86 SER A C 1
ATOM 682 O O . SER A 1 86 ? 1.328 -8.282 -5.590 1.00 94.25 86 SER A O 1
ATOM 684 N N . SER A 1 87 ? 2.434 -7.482 -7.378 1.00 94.00 87 SER A N 1
ATOM 685 C CA . SER A 1 87 ? 2.710 -8.774 -8.028 1.00 94.00 87 SER A CA 1
ATOM 686 C C . SER A 1 87 ? 4.011 -9.421 -7.536 1.00 94.00 87 SER A C 1
ATOM 688 O O . SER A 1 87 ? 4.300 -10.560 -7.895 1.00 94.00 87 SER A O 1
ATOM 690 N N . VAL A 1 88 ? 4.815 -8.710 -6.738 1.00 92.44 88 VAL A N 1
ATOM 691 C CA . VAL A 1 88 ? 6.066 -9.233 -6.176 1.00 92.44 88 VAL A CA 1
ATOM 692 C C . VAL A 1 88 ? 5.770 -10.412 -5.243 1.00 92.44 88 VAL A C 1
ATOM 694 O O . VAL A 1 88 ? 5.068 -10.289 -4.244 1.00 92.44 88 VAL A O 1
ATOM 697 N N . THR A 1 89 ? 6.347 -11.573 -5.548 1.00 92.75 89 THR A N 1
ATOM 698 C CA . THR A 1 89 ? 6.247 -12.783 -4.712 1.00 92.75 89 THR A CA 1
ATOM 699 C C . THR A 1 89 ? 7.544 -13.114 -3.982 1.00 92.75 89 THR A C 1
ATOM 701 O O . THR A 1 89 ? 7.604 -14.111 -3.258 1.00 92.75 89 THR A O 1
ATOM 704 N N . ASP A 1 90 ? 8.600 -12.325 -4.195 1.00 94.44 90 ASP A N 1
ATOM 705 C CA . ASP A 1 90 ? 9.888 -12.567 -3.561 1.00 94.44 90 ASP A CA 1
ATOM 706 C C . ASP A 1 90 ? 9.771 -12.419 -2.038 1.00 94.44 90 ASP A C 1
ATOM 708 O O . ASP A 1 90 ? 9.344 -11.394 -1.498 1.00 94.44 90 ASP A O 1
ATOM 712 N N . LYS A 1 91 ? 10.146 -13.480 -1.319 1.00 92.88 91 LYS A N 1
ATOM 713 C CA . LYS A 1 91 ? 10.004 -13.524 0.138 1.00 92.88 91 LYS A CA 1
ATOM 714 C C . LYS A 1 91 ? 10.903 -12.509 0.837 1.00 92.88 91 LYS A C 1
ATOM 716 O O . LYS A 1 91 ? 10.527 -12.031 1.904 1.00 92.88 91 LYS A O 1
ATOM 721 N N . GLN A 1 92 ? 12.085 -12.217 0.296 1.00 94.38 92 GLN A N 1
ATOM 722 C CA . GLN A 1 92 ? 13.007 -11.253 0.890 1.00 94.38 92 GLN A CA 1
ATOM 723 C C . GLN A 1 92 ? 12.443 -9.838 0.779 1.00 94.38 92 GLN A C 1
ATOM 725 O O . GLN A 1 92 ? 12.458 -9.119 1.777 1.00 94.38 92 GLN A O 1
ATOM 730 N N . GLU A 1 93 ? 11.868 -9.477 -0.369 1.00 91.50 93 GLU A N 1
ATOM 731 C CA . GLU A 1 93 ? 11.199 -8.183 -0.551 1.00 91.50 93 GLU A CA 1
ATOM 732 C C . GLU A 1 93 ? 9.980 -8.032 0.366 1.00 91.50 93 GLU A C 1
ATOM 734 O O . GLU A 1 93 ? 9.864 -7.043 1.093 1.00 91.50 93 GLU A O 1
ATOM 739 N N . ILE A 1 94 ? 9.117 -9.051 0.436 1.00 94.00 94 ILE A N 1
ATOM 740 C CA . ILE A 1 94 ? 7.957 -9.045 1.343 1.00 94.00 94 ILE A CA 1
ATOM 741 C C . ILE A 1 94 ? 8.413 -8.900 2.804 1.00 94.00 94 ILE A C 1
ATOM 743 O O . ILE A 1 94 ? 7.849 -8.108 3.564 1.00 94.00 94 ILE A O 1
ATOM 747 N N . MET A 1 95 ? 9.461 -9.630 3.208 1.00 95.00 95 MET A N 1
ATOM 748 C CA . MET A 1 95 ? 10.041 -9.513 4.549 1.00 95.00 95 MET A CA 1
ATOM 749 C C . MET A 1 95 ? 10.657 -8.134 4.800 1.00 95.00 95 MET A C 1
ATOM 751 O O . MET A 1 95 ? 10.578 -7.632 5.922 1.00 95.00 95 MET A O 1
ATOM 755 N N . ALA A 1 96 ? 11.260 -7.506 3.792 1.00 95.25 96 ALA A N 1
ATOM 756 C CA . ALA A 1 96 ? 11.796 -6.156 3.907 1.00 95.25 96 ALA A CA 1
ATOM 757 C C . ALA A 1 96 ? 10.673 -5.138 4.158 1.00 95.25 96 ALA A C 1
ATOM 759 O O . ALA A 1 96 ? 10.791 -4.327 5.078 1.00 95.25 96 ALA A O 1
ATOM 760 N N . CYS A 1 97 ? 9.550 -5.228 3.435 1.00 95.62 97 CYS A N 1
ATOM 761 C CA . CYS A 1 97 ? 8.369 -4.408 3.717 1.00 95.62 97 CYS A CA 1
ATOM 762 C C . CYS A 1 97 ? 7.814 -4.677 5.125 1.00 95.62 97 CYS A C 1
ATOM 764 O O . CYS A 1 97 ? 7.501 -3.737 5.856 1.00 95.62 97 CYS A O 1
ATOM 766 N N . ALA A 1 98 ? 7.735 -5.945 5.544 1.00 95.69 98 ALA A N 1
ATOM 767 C CA . ALA A 1 98 ? 7.261 -6.325 6.878 1.00 95.69 98 ALA A CA 1
ATOM 768 C C . ALA A 1 98 ? 8.101 -5.696 8.002 1.00 95.69 98 ALA A C 1
ATOM 770 O O . ALA A 1 98 ? 7.543 -5.179 8.969 1.00 95.69 98 ALA A O 1
ATOM 771 N N . LYS A 1 99 ?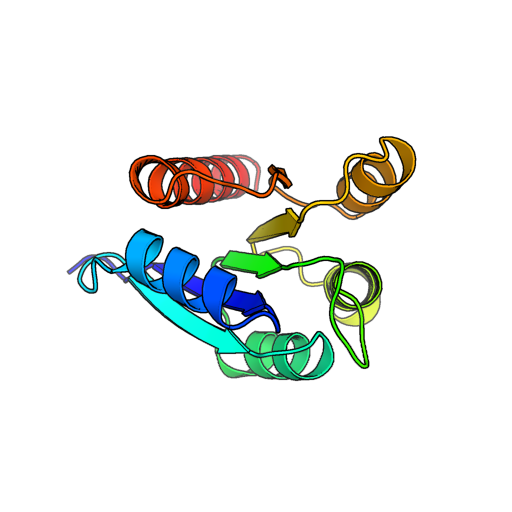 9.432 -5.659 7.852 1.00 96.56 99 LYS A N 1
ATOM 772 C CA . LYS A 1 99 ? 10.346 -5.007 8.809 1.00 96.56 99 LYS A CA 1
ATOM 773 C C . LYS A 1 99 ? 10.126 -3.496 8.932 1.00 96.56 99 LYS A C 1
ATOM 775 O O . LYS A 1 99 ? 10.479 -2.922 9.956 1.00 96.56 99 LYS A O 1
ATOM 780 N N . LEU A 1 100 ? 9.533 -2.862 7.921 1.00 95.69 100 LEU A N 1
ATOM 781 C CA . LEU A 1 100 ? 9.150 -1.447 7.945 1.00 95.69 100 LEU A CA 1
ATOM 782 C C . LEU A 1 100 ? 7.754 -1.221 8.556 1.00 95.69 100 LEU A C 1
ATOM 784 O O . LEU A 1 100 ? 7.279 -0.089 8.604 1.00 95.69 100 LEU A O 1
ATOM 788 N N . GLY A 1 101 ? 7.089 -2.267 9.054 1.00 94.56 101 GLY A N 1
ATOM 789 C CA . GLY A 1 101 ? 5.833 -2.137 9.791 1.00 94.56 101 GLY A CA 1
ATOM 790 C C . GLY A 1 101 ? 4.619 -1.890 8.898 1.00 94.56 101 GLY A C 1
ATOM 791 O O . GLY A 1 101 ? 3.792 -1.030 9.211 1.00 94.56 101 GLY A O 1
ATOM 792 N N . ILE A 1 102 ? 4.508 -2.617 7.782 1.00 97.06 102 ILE A N 1
ATOM 793 C CA . ILE A 1 102 ? 3.249 -2.721 7.024 1.00 97.06 102 ILE A CA 1
ATOM 794 C C . ILE A 1 102 ? 2.222 -3.558 7.794 1.00 97.06 102 ILE A C 1
ATOM 796 O O . ILE A 1 102 ? 2.570 -4.446 8.570 1.00 97.06 102 ILE A O 1
ATOM 800 N N . GLN A 1 103 ? 0.941 -3.293 7.558 1.00 97.69 103 GLN A N 1
ATOM 801 C CA . GLN A 1 103 ? -0.174 -3.961 8.240 1.00 97.69 103 GLN A CA 1
ATOM 802 C C . GLN A 1 103 ? -0.739 -5.134 7.432 1.00 97.69 103 GLN A C 1
ATOM 804 O O . GLN A 1 103 ? -1.482 -5.956 7.970 1.00 97.69 103 GLN A O 1
ATOM 809 N N . GLY A 1 104 ? -0.391 -5.222 6.150 1.00 96.69 104 GLY A N 1
ATOM 810 C CA . GLY A 1 104 ? -0.850 -6.283 5.270 1.00 96.69 104 GLY A CA 1
ATOM 811 C C . GLY A 1 104 ? -0.128 -6.283 3.932 1.00 96.69 104 GLY A C 1
ATOM 812 O O . GLY A 1 104 ? 0.508 -5.301 3.548 1.00 96.69 104 GLY A O 1
ATOM 813 N N . TYR A 1 105 ? -0.262 -7.402 3.229 1.00 97.56 105 TYR A N 1
ATOM 814 C CA . TYR A 1 105 ? 0.251 -7.597 1.882 1.00 97.56 105 TYR A CA 1
ATOM 815 C C . TYR A 1 105 ? -0.835 -8.281 1.049 1.00 97.56 105 TYR A C 1
ATOM 817 O O . TYR A 1 105 ? -1.338 -9.338 1.431 1.00 97.56 105 TYR A O 1
ATOM 825 N N . VAL A 1 106 ? -1.214 -7.673 -0.069 1.00 97.06 106 VAL A N 1
ATOM 826 C CA . VAL A 1 106 ? -2.190 -8.181 -1.031 1.00 97.06 106 VAL A CA 1
ATOM 827 C C . VAL A 1 106 ? -1.441 -8.538 -2.307 1.00 97.06 106 VAL A C 1
ATOM 829 O O . VAL A 1 106 ? -0.767 -7.696 -2.892 1.00 97.06 106 VAL A O 1
ATOM 832 N N . LEU A 1 107 ? -1.562 -9.787 -2.746 1.00 95.69 107 LEU A N 1
ATOM 833 C CA . LEU A 1 107 ? -0.958 -10.223 -3.999 1.00 95.69 107 LEU A CA 1
ATOM 834 C C . LEU A 1 107 ? -1.882 -9.892 -5.177 1.00 95.69 107 LEU A C 1
ATOM 836 O O . LEU A 1 107 ? -3.091 -10.132 -5.105 1.00 95.69 107 LEU A O 1
ATOM 840 N N . LYS A 1 108 ? -1.315 -9.369 -6.265 1.00 94.06 108 LYS A N 1
ATOM 841 C CA . LYS A 1 108 ? -2.005 -9.243 -7.554 1.00 94.06 108 LYS A CA 1
ATOM 842 C C . LYS A 1 108 ? -1.872 -10.552 -8.363 1.00 94.06 108 LYS A C 1
ATOM 844 O O . LYS A 1 108 ? -0.808 -11.170 -8.327 1.00 94.06 108 LYS A O 1
ATOM 849 N N . PRO A 1 109 ? -2.904 -10.968 -9.124 1.00 93.62 109 PRO A N 1
ATOM 850 C CA . PRO A 1 109 ? -4.233 -10.363 -9.209 1.00 93.62 109 PRO A CA 1
ATOM 851 C C . PRO A 1 109 ? -5.084 -10.654 -7.960 1.00 93.62 109 PRO A C 1
ATOM 853 O O . PRO A 1 109 ? -5.050 -11.753 -7.410 1.00 93.62 109 PRO A O 1
ATOM 856 N N . PHE A 1 110 ? -5.894 -9.679 -7.542 1.00 94.06 110 PHE A N 1
ATOM 857 C CA . PHE A 1 110 ? -6.820 -9.804 -6.4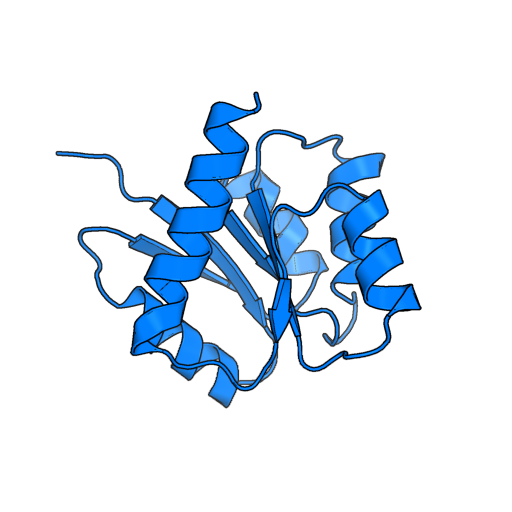12 1.00 94.06 110 PHE A CA 1
ATOM 858 C C . PHE A 1 110 ? -8.282 -9.864 -6.870 1.00 94.06 110 PHE A C 1
ATOM 860 O O . PHE A 1 110 ? -8.644 -9.402 -7.951 1.00 94.06 110 PHE A O 1
ATOM 867 N N . GLN A 1 111 ? -9.156 -10.393 -6.013 1.00 95.00 111 GLN A N 1
ATOM 868 C CA . GLN A 1 111 ? -10.598 -10.377 -6.251 1.00 95.00 111 GLN A CA 1
ATOM 869 C C . GLN A 1 111 ? -11.211 -9.095 -5.683 1.00 95.00 111 GLN A C 1
ATOM 871 O O . GLN A 1 111 ? -11.178 -8.862 -4.473 1.00 95.00 111 GLN A O 1
ATOM 876 N N . THR A 1 112 ? -11.829 -8.284 -6.542 1.00 94.38 112 THR A N 1
ATOM 877 C CA . THR A 1 112 ? -12.463 -7.013 -6.144 1.00 94.38 112 THR A CA 1
ATOM 878 C C . THR A 1 112 ? -13.530 -7.204 -5.063 1.00 94.38 112 THR A C 1
ATOM 880 O O . THR A 1 112 ? -13.601 -6.412 -4.129 1.00 94.38 112 THR A O 1
ATOM 883 N N . LYS A 1 113 ? -14.287 -8.312 -5.121 1.00 93.75 113 LYS A N 1
ATOM 884 C CA . LYS A 1 113 ? -15.340 -8.662 -4.149 1.00 93.75 113 LYS A CA 1
ATOM 885 C C . LYS A 1 113 ? -14.831 -8.869 -2.719 1.00 93.75 113 LYS A C 1
ATOM 887 O O . LYS A 1 113 ? -15.591 -8.674 -1.778 1.00 93.75 113 LYS A O 1
ATOM 892 N N . THR A 1 114 ? -13.580 -9.297 -2.543 1.00 95.94 114 THR A N 1
ATOM 893 C CA . THR A 1 114 ? -13.014 -9.596 -1.216 1.00 95.94 114 THR A CA 1
ATOM 894 C C . THR A 1 114 ? -12.003 -8.555 -0.759 1.00 95.94 114 THR A C 1
ATOM 896 O O . THR A 1 114 ? -11.716 -8.474 0.434 1.00 95.94 114 THR A O 1
ATOM 899 N N . LEU A 1 115 ? -11.455 -7.758 -1.682 1.00 97.62 115 LEU A N 1
ATOM 900 C CA . LEU A 1 115 ? -10.368 -6.831 -1.391 1.00 97.62 115 LEU A CA 1
ATOM 901 C C . LEU A 1 115 ? -10.731 -5.835 -0.282 1.00 97.62 115 LEU A C 1
ATOM 903 O O . LEU A 1 115 ? -9.965 -5.695 0.670 1.00 97.62 115 LEU A O 1
ATOM 907 N N . ALA A 1 116 ? -11.901 -5.193 -0.360 1.00 97.19 116 ALA A N 1
ATOM 908 C CA . ALA A 1 116 ? -12.308 -4.208 0.641 1.00 97.19 116 ALA A CA 1
ATOM 909 C C . ALA A 1 116 ? -12.392 -4.810 2.050 1.00 97.19 116 ALA A C 1
ATOM 911 O O . ALA A 1 116 ? -11.857 -4.243 3.002 1.00 97.19 116 ALA A O 1
ATOM 912 N N . ALA A 1 117 ? -12.983 -6.001 2.180 1.00 97.06 117 ALA A N 1
ATOM 913 C CA . ALA A 1 117 ? -13.071 -6.703 3.456 1.00 97.06 117 ALA A CA 1
ATOM 914 C C . ALA A 1 117 ? -11.682 -7.059 4.017 1.00 97.06 117 ALA A C 1
ATOM 916 O O . ALA A 1 117 ? -11.433 -6.864 5.208 1.00 97.06 117 ALA A O 1
ATOM 917 N N . THR A 1 118 ? -10.760 -7.525 3.167 1.00 98.00 118 THR A N 1
ATOM 918 C CA . THR A 1 118 ? -9.372 -7.820 3.558 1.00 98.00 118 THR A CA 1
ATOM 919 C C . THR A 1 118 ? -8.647 -6.568 4.056 1.00 98.00 118 THR A C 1
ATOM 921 O O . THR A 1 118 ? -8.049 -6.588 5.133 1.00 98.00 118 THR A O 1
ATOM 924 N N . VAL A 1 119 ? -8.742 -5.463 3.314 1.00 97.81 119 VAL A N 1
ATOM 925 C CA . VAL A 1 119 ? -8.086 -4.186 3.640 1.00 97.81 119 VAL A CA 1
ATOM 926 C C . VAL A 1 119 ? -8.628 -3.591 4.940 1.00 97.81 119 VAL A C 1
ATOM 928 O O . VAL A 1 119 ? -7.853 -3.248 5.836 1.00 97.81 119 VAL A O 1
ATOM 931 N N . VAL A 1 120 ? -9.953 -3.570 5.108 1.00 97.19 120 VAL A N 1
ATOM 932 C CA . VAL A 1 120 ? -10.600 -3.157 6.364 1.00 97.19 120 VAL A CA 1
ATOM 933 C C . VAL A 1 120 ? -10.192 -4.077 7.519 1.00 97.19 120 VAL A C 1
ATOM 935 O O . VAL A 1 120 ? -9.977 -3.613 8.640 1.00 97.19 120 VAL A O 1
ATOM 938 N N . GLY A 1 121 ? -10.044 -5.378 7.262 1.00 97.69 121 GLY A N 1
ATOM 939 C CA . GLY A 1 121 ? -9.560 -6.349 8.239 1.00 97.69 121 GLY A CA 1
ATOM 940 C C . GLY A 1 121 ? -8.154 -6.028 8.753 1.00 97.69 121 GLY A C 1
ATOM 941 O O . GLY A 1 121 ? -7.936 -6.045 9.967 1.00 97.69 121 GLY A O 1
ATOM 942 N N . TYR A 1 122 ? -7.218 -5.697 7.860 1.00 97.62 122 TYR A N 1
ATOM 943 C CA . TYR A 1 122 ? -5.867 -5.270 8.243 1.00 97.62 122 TYR A CA 1
ATOM 944 C C . TYR A 1 122 ? -5.884 -3.974 9.055 1.00 97.62 122 TYR A C 1
ATOM 946 O O . TYR A 1 122 ? -5.284 -3.921 10.129 1.00 97.62 122 TYR A O 1
ATOM 954 N N . HIS A 1 123 ? -6.635 -2.967 8.606 1.00 96.94 123 HIS A N 1
ATOM 955 C CA . HIS A 1 123 ? -6.756 -1.693 9.313 1.00 96.94 123 HIS A CA 1
ATOM 956 C C . HIS A 1 123 ? -7.326 -1.854 10.730 1.00 96.94 123 HIS A C 1
ATOM 958 O O . HIS A 1 123 ? -6.754 -1.360 11.701 1.00 96.94 123 HIS A O 1
ATOM 964 N N . ARG A 1 124 ? -8.411 -2.623 10.886 1.00 96.19 124 ARG A N 1
ATOM 965 C CA . ARG A 1 124 ? -9.015 -2.889 12.203 1.00 96.19 124 ARG A CA 1
ATOM 966 C C . ARG A 1 124 ? -8.059 -3.605 13.154 1.00 96.19 124 ARG A C 1
ATOM 968 O O . ARG A 1 124 ? -8.073 -3.318 14.346 1.00 96.19 124 ARG A O 1
ATOM 975 N N . LYS A 1 125 ? -7.249 -4.547 12.656 1.00 94.38 125 LYS A N 1
ATOM 976 C CA . LYS A 1 125 ? -6.224 -5.220 13.472 1.00 94.38 125 LYS A CA 1
ATOM 977 C C . LYS A 1 125 ? -5.136 -4.241 13.910 1.00 94.38 125 LYS A C 1
ATOM 979 O O . LYS A 1 125 ? -4.753 -4.269 15.073 1.00 94.38 125 LYS A O 1
ATOM 984 N N . ALA A 1 126 ? -4.701 -3.356 13.014 1.00 91.94 126 ALA A N 1
ATOM 985 C CA . ALA A 1 126 ? -3.699 -2.339 13.315 1.00 91.94 126 ALA A CA 1
ATOM 986 C C . ALA A 1 126 ? -4.164 -1.375 14.414 1.00 91.94 126 ALA A C 1
ATOM 988 O O . ALA A 1 126 ? -3.443 -1.162 15.381 1.00 91.94 126 ALA A O 1
ATOM 989 N N . LYS A 1 127 ? -5.403 -0.874 14.323 1.00 91.44 127 LYS A N 1
ATOM 990 C CA . LYS A 1 127 ? -5.986 0.030 15.329 1.00 91.44 127 LYS A CA 1
ATOM 991 C C . LYS A 1 127 ? -6.218 -0.612 16.700 1.00 91.44 127 LYS A C 1
ATOM 993 O O . LYS A 1 127 ? -6.355 0.110 17.673 1.00 91.44 127 LYS A O 1
ATOM 998 N N . LYS A 1 128 ? -6.282 -1.945 16.792 1.00 86.38 128 LYS A N 1
ATOM 999 C CA . LYS A 1 128 ? -6.385 -2.668 18.075 1.00 86.38 128 LYS A CA 1
ATOM 1000 C C . LYS A 1 128 ? -5.034 -2.927 18.744 1.00 86.38 128 LYS A C 1
ATOM 1002 O O . LYS A 1 128 ? -5.016 -3.285 19.915 1.00 86.38 128 LYS A O 1
ATOM 1007 N N . ALA A 1 129 ? -3.943 -2.860 17.984 1.00 76.75 129 ALA A N 1
ATOM 1008 C CA . ALA A 1 129 ? -2.590 -3.130 18.467 1.00 76.75 129 ALA A CA 1
ATOM 1009 C C . ALA A 1 129 ? -1.834 -1.854 18.887 1.00 76.75 129 ALA A C 1
ATOM 1011 O O . ALA A 1 129 ? -0.709 -1.960 19.371 1.00 76.75 129 ALA A O 1
ATOM 1012 N N . GLN A 1 130 ? -2.438 -0.684 18.660 1.00 63.47 130 GLN A N 1
ATOM 1013 C CA . GLN A 1 130 ? -1.996 0.637 19.117 1.00 63.47 130 GLN A CA 1
ATOM 1014 C C . GLN A 1 130 ? -2.688 0.975 20.436 1.00 63.47 130 GLN A C 1
ATOM 1016 O O . GLN A 1 130 ? -2.019 1.596 21.287 1.00 63.47 130 GLN A O 1
#

pLDDT: mean 94.69, std 6.47, range [47.69, 98.62]

Secondary structure (DSSP, 8-state):
-PPPEEEEEE---HHHHHHHHHHT--TTTEEEEEESSHHHHHHHHHHH--SEEEE-S--SSS-HHHHHHIIIIIS---SSEEEEEES---HHHHHHHHHTT-SEEEESS--HHHHHHHHHHHHHHHHH--

Sequence (130 aa):
MAEKLKILIAEDEAVTRQLFQIAFQDGELFETKLVNDGEQALVALKQWQPDIVLMDIMMPHMNGFTTLQTIRQTLRDTTTTVIMASSVTDKQEIMACAKLGIQGYVLKPFQTKTLAATVVGYHRKAKKAQ

Radius of gyration: 13.41 Å; Cα contacts (8 Å, |Δi|>4): 212; chains: 1; bounding box: 36×30×34 Å